Protein AF-A0A1F6ZTV3-F1 (afdb_monomer_lite)

pLDDT: mean 71.82, std 10.91, range [48.19, 86.75]

Structure (mmCIF, N/CA/C/O backbone):
data_AF-A0A1F6ZTV3-F1
#
_entry.id   AF-A0A1F6ZTV3-F1
#
loop_
_atom_site.group_PDB
_atom_site.id
_atom_site.type_symbol
_atom_site.label_atom_id
_atom_site.label_alt_id
_atom_site.label_comp_id
_atom_site.label_asym_id
_atom_site.label_entity_id
_atom_site.label_seq_id
_atom_site.pdbx_PDB_ins_code
_atom_site.Cartn_x
_atom_site.Cartn_y
_atom_site.Cartn_z
_atom_site.occupancy
_atom_site.B_iso_or_equiv
_atom_site.auth_seq_id
_atom_site.auth_comp_id
_atom_site.auth_asym_id
_atom_site.auth_atom_id
_atom_site.pdbx_PDB_model_num
ATOM 1 N N . MET A 1 1 ? -10.713 -3.846 26.641 1.00 48.19 1 MET A N 1
ATOM 2 C CA . MET A 1 1 ? -9.955 -2.618 26.294 1.00 48.19 1 MET A CA 1
ATOM 3 C C . MET A 1 1 ? -8.773 -2.798 25.319 1.00 48.19 1 MET A C 1
ATOM 5 O O . MET A 1 1 ? -8.200 -1.793 24.938 1.00 48.19 1 MET A O 1
ATOM 9 N N . LYS A 1 2 ? -8.403 -4.005 24.843 1.00 57.81 2 LYS A N 1
ATOM 10 C CA . LYS A 1 2 ? -7.211 -4.190 23.971 1.00 57.81 2 LYS A CA 1
ATOM 11 C C . LYS A 1 2 ? -7.436 -4.022 22.453 1.00 57.81 2 LYS A C 1
ATOM 13 O O . LYS A 1 2 ? -6.481 -3.745 21.739 1.00 57.81 2 LYS A O 1
ATOM 18 N N . LYS A 1 3 ? -8.676 -4.150 21.956 1.00 60.50 3 LYS A N 1
ATOM 19 C CA . LYS A 1 3 ? -8.973 -4.177 20.505 1.00 60.50 3 LYS A CA 1
ATOM 20 C C . LYS A 1 3 ? -8.685 -2.849 19.783 1.00 60.50 3 LYS A C 1
ATOM 22 O O . LYS A 1 3 ? -8.135 -2.858 18.688 1.00 60.50 3 LYS A O 1
ATOM 27 N N . GLN A 1 4 ? -8.985 -1.721 20.431 1.00 66.00 4 GLN A N 1
ATOM 28 C CA . GLN A 1 4 ? -8.802 -0.377 19.865 1.00 66.00 4 GLN A CA 1
ATOM 29 C C . GLN A 1 4 ? -7.321 -0.049 19.595 1.00 66.00 4 GLN A C 1
ATOM 31 O O . GLN A 1 4 ? -6.983 0.540 18.569 1.00 66.00 4 GLN A O 1
ATOM 36 N N . THR A 1 5 ? -6.416 -0.459 20.490 1.00 75.56 5 THR A N 1
ATOM 37 C CA . THR A 1 5 ? -4.973 -0.210 20.339 1.00 75.56 5 THR A CA 1
ATOM 38 C C . THR A 1 5 ? -4.380 -1.034 19.200 1.00 75.56 5 THR A C 1
ATOM 40 O O . THR A 1 5 ? -3.613 -0.504 18.402 1.00 75.56 5 THR A O 1
ATOM 43 N N . THR A 1 6 ? -4.776 -2.304 19.071 1.00 77.81 6 THR A N 1
ATOM 44 C CA . THR A 1 6 ? -4.321 -3.172 17.974 1.00 77.81 6 THR A CA 1
ATOM 45 C C . THR A 1 6 ? -4.753 -2.636 16.615 1.00 77.81 6 THR A C 1
ATOM 47 O O . THR A 1 6 ? -3.927 -2.580 15.709 1.00 77.81 6 THR A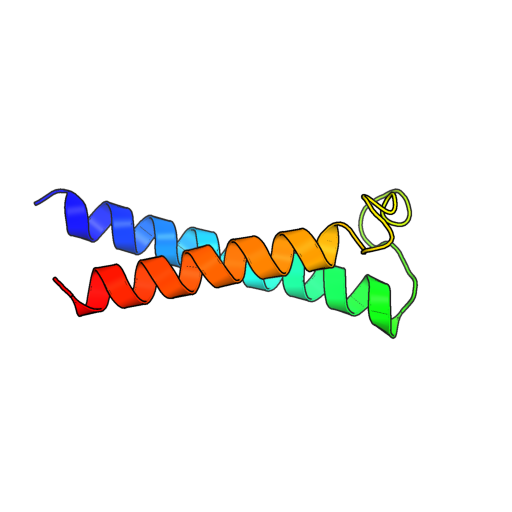 O 1
ATOM 50 N N . LEU A 1 7 ? -6.004 -2.180 16.476 1.00 75.38 7 LEU A N 1
ATOM 51 C CA . LEU A 1 7 ? -6.470 -1.601 15.216 1.00 75.38 7 LEU A CA 1
ATOM 52 C C . LEU A 1 7 ? -5.741 -0.302 14.876 1.00 75.38 7 LEU A C 1
ATOM 54 O O . LEU A 1 7 ? -5.341 -0.138 13.733 1.00 75.38 7 LEU A O 1
ATOM 58 N N . LYS A 1 8 ? -5.484 0.583 15.849 1.00 79.12 8 LYS A N 1
ATOM 59 C CA . LYS A 1 8 ? -4.690 1.805 15.616 1.00 79.12 8 LYS A CA 1
ATOM 60 C C . LYS A 1 8 ? -3.264 1.506 15.144 1.00 79.12 8 LYS A C 1
ATOM 62 O O . LYS A 1 8 ? -2.785 2.163 14.224 1.00 79.12 8 LYS A O 1
ATOM 67 N N . ILE A 1 9 ? -2.605 0.512 15.743 1.00 84.75 9 ILE A N 1
ATOM 68 C CA . ILE A 1 9 ? -1.259 0.082 15.331 1.00 84.75 9 ILE A CA 1
ATOM 69 C C . ILE A 1 9 ? -1.301 -0.517 13.922 1.00 84.75 9 ILE A C 1
ATOM 71 O O . ILE A 1 9 ? -0.471 -0.164 13.090 1.00 84.75 9 ILE A O 1
ATOM 75 N N . LEU A 1 10 ? -2.283 -1.375 13.632 1.00 82.25 10 LEU A N 1
ATOM 76 C CA . LEU A 1 10 ? -2.440 -1.998 12.318 1.00 82.25 10 LEU A CA 1
ATOM 77 C C . LEU A 1 10 ? -2.731 -0.963 11.224 1.00 82.25 10 LEU A C 1
ATOM 79 O O . LEU A 1 10 ? -2.190 -1.070 10.125 1.00 82.25 10 LEU A O 1
ATOM 83 N N . LEU A 1 11 ? -3.519 0.067 11.541 1.00 81.50 11 LEU A N 1
ATOM 84 C CA . LEU A 1 11 ? -3.803 1.190 10.650 1.00 81.50 11 LEU A CA 1
ATOM 85 C C . LEU A 1 11 ? -2.529 1.994 10.368 1.00 81.50 11 LEU A C 1
ATOM 87 O O . LEU A 1 11 ? -2.226 2.250 9.207 1.00 81.50 11 LEU A O 1
ATOM 91 N N . GLY A 1 12 ? -1.743 2.318 11.402 1.00 85.44 12 GLY A N 1
ATOM 92 C CA . GLY A 1 12 ? -0.464 3.019 11.248 1.00 85.44 12 GLY A CA 1
ATOM 93 C C . GLY A 1 12 ? 0.560 2.226 10.432 1.00 85.44 12 GLY A C 1
ATOM 94 O O . GLY A 1 12 ? 1.179 2.770 9.518 1.00 85.44 12 GLY A O 1
ATOM 95 N N . LEU A 1 13 ? 0.690 0.926 10.705 1.00 84.94 13 LEU A N 1
ATOM 96 C CA . LEU A 1 13 ? 1.610 0.040 9.992 1.00 84.94 13 LEU A CA 1
ATOM 97 C C . LEU A 1 13 ? 1.180 -0.173 8.532 1.00 84.94 13 LEU A C 1
ATOM 99 O O . LEU A 1 13 ? 2.023 -0.173 7.638 1.00 84.94 13 LEU A O 1
ATOM 103 N N . SER A 1 14 ? -0.128 -0.297 8.280 1.00 82.00 14 SER A N 1
ATOM 104 C CA . SER A 1 14 ? -0.675 -0.423 6.922 1.00 82.00 14 SER A CA 1
ATOM 105 C C 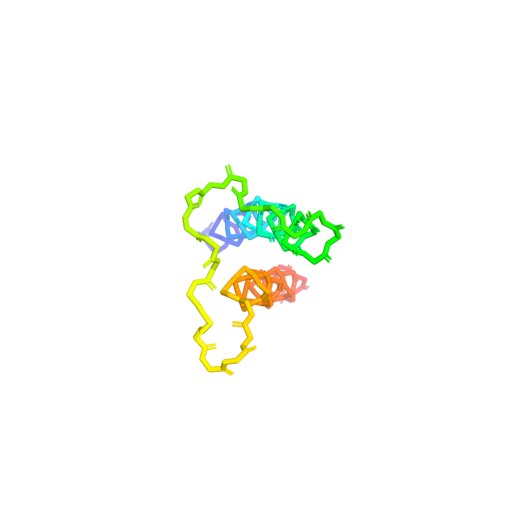. SER A 1 14 ? -0.537 0.873 6.128 1.00 82.00 14 SER A C 1
ATOM 107 O O . SER A 1 14 ? -0.231 0.811 4.943 1.00 82.00 14 SER A O 1
ATOM 109 N N . LEU A 1 15 ? -0.697 2.045 6.759 1.00 85.56 15 LEU A N 1
ATOM 110 C CA . LEU A 1 15 ? -0.465 3.337 6.103 1.00 85.56 15 LEU A CA 1
ATOM 111 C C . LEU A 1 15 ? 1.001 3.498 5.696 1.00 85.56 15 LEU A C 1
ATOM 113 O O . LEU A 1 15 ? 1.286 3.840 4.550 1.00 85.56 15 LEU A O 1
ATOM 117 N N . ALA A 1 16 ? 1.925 3.224 6.621 1.00 86.75 16 ALA A N 1
ATOM 118 C CA . ALA A 1 16 ? 3.357 3.300 6.354 1.00 86.75 16 ALA A CA 1
ATOM 119 C C . ALA A 1 16 ? 3.774 2.301 5.261 1.00 86.75 16 ALA A C 1
ATOM 121 O O . ALA A 1 16 ? 4.486 2.671 4.330 1.00 86.75 16 ALA A O 1
ATOM 122 N N . GLY A 1 17 ? 3.271 1.062 5.322 1.00 81.31 17 GLY A N 1
ATOM 123 C CA . GLY A 1 17 ? 3.526 0.028 4.316 1.00 81.31 17 GLY A CA 1
ATOM 124 C C . GLY A 1 17 ? 2.925 0.339 2.942 1.00 81.31 17 GLY A C 1
ATOM 125 O O . GLY A 1 17 ? 3.572 0.087 1.925 1.00 81.31 17 GLY A O 1
ATOM 126 N N . ALA A 1 18 ? 1.733 0.944 2.894 1.00 83.31 18 ALA A N 1
ATOM 127 C CA . ALA A 1 18 ? 1.088 1.373 1.653 1.00 83.31 18 ALA A CA 1
ATOM 128 C C . ALA A 1 18 ? 1.820 2.558 1.008 1.00 83.31 18 ALA A C 1
ATOM 130 O O . ALA A 1 18 ? 2.041 2.542 -0.199 1.00 83.31 18 ALA A O 1
ATOM 131 N N . LEU A 1 19 ? 2.248 3.553 1.792 1.00 83.88 19 LEU A N 1
ATOM 132 C CA . LEU A 1 19 ? 3.055 4.679 1.301 1.00 83.88 19 LEU A CA 1
ATOM 133 C C . LEU A 1 19 ? 4.418 4.208 0.784 1.00 83.88 19 LEU A C 1
ATOM 135 O O . LEU A 1 19 ? 4.832 4.605 -0.303 1.00 83.88 19 LEU A O 1
ATOM 139 N N . PHE A 1 20 ? 5.085 3.318 1.521 1.00 82.44 20 PHE A N 1
ATOM 140 C CA . PHE A 1 20 ? 6.383 2.771 1.128 1.00 82.44 20 PHE A CA 1
ATOM 141 C C . PHE A 1 20 ? 6.277 1.894 -0.131 1.00 82.44 20 PHE A C 1
ATOM 143 O O . PHE A 1 20 ? 6.983 2.128 -1.109 1.00 82.44 20 PHE A O 1
ATOM 150 N N . SER A 1 21 ? 5.339 0.938 -0.163 1.00 77.44 21 SER A N 1
ATOM 151 C CA . SER A 1 21 ? 5.116 0.085 -1.344 1.00 77.44 21 SER A CA 1
ATOM 152 C C . SER A 1 21 ? 4.568 0.863 -2.539 1.00 77.44 21 SER A C 1
ATOM 154 O O . SER A 1 21 ? 4.858 0.513 -3.681 1.00 77.44 21 SER A O 1
ATOM 156 N N . GLY A 1 22 ? 3.791 1.920 -2.295 1.00 78.62 22 GLY A N 1
ATOM 157 C CA . GLY A 1 22 ? 3.280 2.816 -3.328 1.00 78.62 22 GLY A CA 1
ATOM 158 C C . GLY A 1 22 ? 4.397 3.625 -3.979 1.00 78.62 22 GLY A C 1
ATOM 159 O O . GLY A 1 22 ? 4.455 3.688 -5.203 1.00 78.62 22 GLY A O 1
ATOM 160 N N . TYR A 1 23 ? 5.330 4.162 -3.184 1.00 78.56 23 TYR A N 1
ATOM 161 C CA . TYR A 1 23 ? 6.511 4.859 -3.699 1.00 78.56 23 TYR A CA 1
ATOM 162 C C . TYR A 1 23 ? 7.387 3.933 -4.552 1.00 78.56 23 TYR A C 1
ATOM 164 O O . TYR A 1 23 ? 7.714 4.284 -5.683 1.00 78.56 23 TYR A O 1
ATOM 172 N N . LEU A 1 24 ? 7.680 2.718 -4.068 1.00 73.12 24 LEU A N 1
ATOM 173 C CA . LEU A 1 24 ? 8.446 1.733 -4.843 1.00 73.12 24 LEU A CA 1
ATOM 174 C C . LEU A 1 24 ? 7.713 1.284 -6.118 1.00 73.12 24 LEU A C 1
ATOM 176 O O . LEU A 1 24 ? 8.335 1.133 -7.168 1.00 73.12 24 LEU A O 1
ATOM 180 N N . SER A 1 25 ? 6.390 1.095 -6.055 1.00 72.88 25 SER A N 1
ATOM 181 C CA . SER A 1 25 ? 5.583 0.767 -7.241 1.00 72.88 25 SER A CA 1
ATOM 182 C C . SER A 1 25 ? 5.603 1.901 -8.262 1.00 72.88 25 SER A C 1
ATOM 184 O O . SER A 1 25 ? 5.697 1.649 -9.459 1.00 72.88 25 SER A O 1
ATOM 186 N N . TYR A 1 26 ? 5.547 3.152 -7.802 1.00 72.50 26 TYR A N 1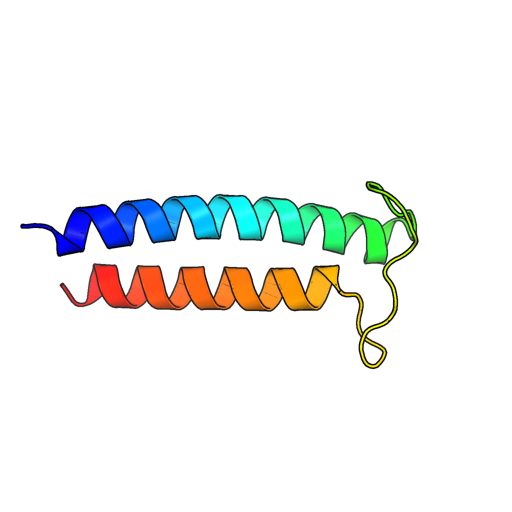
ATOM 187 C CA . TYR A 1 26 ? 5.620 4.318 -8.674 1.00 72.50 26 TYR A CA 1
ATOM 188 C C . TYR A 1 26 ? 6.986 4.415 -9.361 1.00 72.50 26 TYR A C 1
ATOM 190 O O . TYR A 1 26 ? 7.034 4.586 -10.575 1.00 72.50 26 TYR A O 1
ATOM 198 N N . THR A 1 27 ? 8.093 4.232 -8.634 1.00 70.25 27 THR A N 1
ATOM 199 C CA . THR A 1 27 ? 9.437 4.245 -9.237 1.00 70.25 27 THR A CA 1
ATOM 200 C C . THR A 1 27 ? 9.638 3.101 -10.233 1.00 70.25 27 THR A C 1
ATOM 202 O O . THR A 1 27 ? 10.183 3.322 -11.310 1.00 70.25 27 THR A O 1
ATOM 205 N N . GLU A 1 28 ? 9.120 1.904 -9.949 1.00 70.12 28 GLU A N 1
ATOM 206 C CA . GLU A 1 28 ? 9.191 0.766 -10.877 1.00 70.12 28 GLU A CA 1
ATOM 207 C C . GLU A 1 28 ? 8.408 1.010 -12.177 1.00 70.12 28 GLU A C 1
ATOM 209 O O . GLU A 1 28 ? 8.899 0.704 -13.261 1.00 70.12 28 GLU A O 1
ATOM 214 N N . ILE A 1 29 ? 7.205 1.590 -12.095 1.00 69.69 29 ILE A N 1
ATOM 215 C CA . ILE A 1 29 ? 6.332 1.783 -13.265 1.00 69.69 29 ILE A CA 1
ATOM 216 C C . ILE A 1 29 ? 6.741 3.019 -14.079 1.00 69.69 29 ILE A C 1
ATOM 218 O O . ILE A 1 29 ? 6.776 2.954 -15.306 1.00 69.69 29 ILE A O 1
ATOM 222 N N . PHE A 1 30 ? 7.039 4.144 -13.418 1.00 69.69 30 PHE A N 1
ATOM 223 C CA . PHE A 1 30 ? 7.329 5.418 -14.090 1.00 69.69 30 PHE A CA 1
ATOM 224 C C . PHE A 1 30 ? 8.800 5.622 -14.418 1.00 69.69 30 PHE A C 1
ATOM 226 O O . PHE A 1 30 ? 9.115 6.237 -15.433 1.00 69.69 30 PHE A O 1
ATOM 233 N N . GLN A 1 31 ? 9.702 5.176 -13.546 1.00 64.38 31 GLN A N 1
ATOM 234 C CA . GLN A 1 31 ? 11.132 5.416 -13.728 1.00 64.38 31 GLN A CA 1
ATOM 235 C C . GLN A 1 31 ? 11.848 4.183 -14.281 1.00 64.38 31 GLN A C 1
ATOM 237 O O . GLN A 1 31 ? 12.983 4.312 -14.723 1.00 64.38 31 GLN A O 1
ATOM 242 N N . GLN A 1 32 ? 11.205 3.004 -14.276 1.00 63.12 32 GLN A N 1
ATOM 243 C CA . GLN A 1 32 ? 11.828 1.715 -14.612 1.00 63.12 32 GLN A CA 1
ATOM 244 C C . GLN A 1 32 ? 13.148 1.477 -13.855 1.00 63.12 32 GLN A C 1
ATOM 246 O O . GLN A 1 32 ? 14.004 0.711 -14.297 1.00 63.12 32 GLN A O 1
ATOM 251 N N . THR A 1 33 ? 13.328 2.157 -12.719 1.00 57.91 33 THR A N 1
ATOM 252 C CA . THR A 1 33 ? 14.522 2.095 -11.885 1.00 57.91 33 THR A CA 1
ATOM 253 C C . THR A 1 33 ? 14.173 1.437 -10.564 1.00 57.91 33 THR A C 1
ATOM 255 O O . THR A 1 33 ? 13.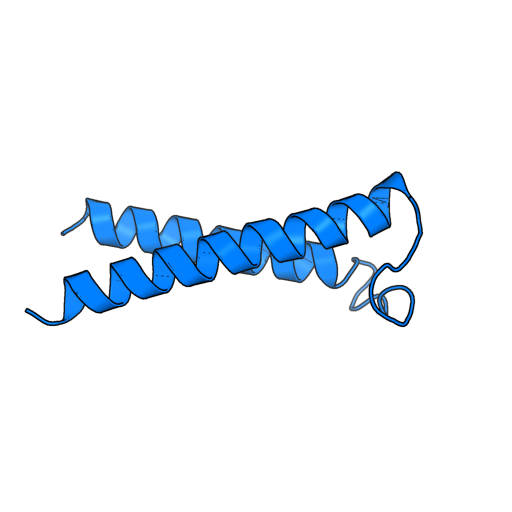194 1.778 -9.895 1.00 57.91 33 THR A O 1
ATOM 258 N N . CYS A 1 34 ? 15.009 0.480 -10.176 1.00 59.97 34 CYS A N 1
ATOM 259 C CA . CYS A 1 34 ? 14.842 -0.233 -8.928 1.00 59.97 34 CYS A CA 1
ATOM 260 C C . CYS A 1 34 ? 15.562 0.534 -7.814 1.00 59.97 34 CYS A C 1
ATOM 262 O O . CYS A 1 34 ? 16.785 0.472 -7.689 1.00 59.97 34 CYS A O 1
ATOM 264 N N . ALA A 1 35 ? 14.811 1.310 -7.028 1.00 58.34 35 ALA A N 1
ATOM 265 C CA . ALA A 1 35 ? 15.381 2.171 -5.989 1.00 58.34 35 ALA A CA 1
ATOM 266 C C . ALA A 1 35 ? 16.055 1.387 -4.842 1.00 58.34 35 ALA A C 1
ATOM 268 O O . ALA A 1 35 ? 16.920 1.926 -4.155 1.00 58.34 35 ALA A O 1
ATOM 269 N N . ILE A 1 36 ? 15.666 0.123 -4.621 1.00 56.38 36 ILE A N 1
ATOM 270 C CA . ILE A 1 36 ? 16.196 -0.741 -3.557 1.00 56.38 36 ILE A CA 1
ATOM 271 C C . ILE A 1 36 ? 16.475 -2.135 -4.140 1.00 56.38 36 ILE A C 1
ATOM 273 O O . ILE A 1 36 ? 15.668 -3.053 -4.017 1.00 56.38 36 ILE A O 1
ATOM 277 N N . GLY A 1 37 ? 17.635 -2.303 -4.779 1.00 61.50 37 GLY A N 1
ATOM 278 C CA . GLY A 1 37 ? 18.161 -3.618 -5.162 1.00 61.50 37 GLY A CA 1
ATOM 279 C C . GLY A 1 37 ? 17.870 -4.057 -6.601 1.00 61.50 37 GLY A C 1
ATOM 280 O O . GLY A 1 37 ? 18.084 -3.304 -7.546 1.00 61.50 37 GLY A O 1
ATOM 281 N N . THR A 1 38 ? 17.498 -5.331 -6.774 1.00 54.28 38 THR A N 1
ATOM 282 C CA . THR A 1 38 ? 17.326 -5.966 -8.094 1.00 54.28 38 THR A CA 1
ATOM 283 C C . THR A 1 38 ? 15.946 -5.657 -8.663 1.00 54.28 38 THR A C 1
ATOM 285 O O . THR A 1 38 ? 14.961 -5.836 -7.948 1.00 54.28 38 THR A O 1
ATOM 288 N N . CYS A 1 39 ? 15.883 -5.225 -9.936 1.00 55.91 39 CYS A N 1
ATOM 289 C CA . CYS A 1 39 ? 14.631 -5.007 -10.672 1.00 55.91 39 CYS A CA 1
ATOM 290 C C . CYS A 1 39 ? 13.685 -6.164 -10.382 1.00 55.91 39 CYS A C 1
ATOM 292 O O . CYS A 1 39 ? 14.018 -7.311 -10.698 1.00 55.91 39 CYS A O 1
ATOM 294 N N . SER A 1 40 ? 12.580 -5.841 -9.704 1.00 58.12 40 SER A N 1
ATOM 295 C CA . SER A 1 40 ? 11.679 -6.782 -9.042 1.00 58.12 40 SER A CA 1
ATOM 296 C C . SER A 1 40 ? 11.590 -8.094 -9.802 1.00 58.12 40 SER A C 1
ATOM 298 O O . SER A 1 40 ? 11.099 -8.130 -10.934 1.00 58.12 40 SER A O 1
ATOM 300 N N . ALA A 1 41 ? 12.048 -9.180 -9.174 1.00 53.25 41 ALA A N 1
ATOM 301 C CA . ALA A 1 41 ? 11.769 -10.518 -9.662 1.00 53.25 41 ALA A CA 1
ATOM 302 C C . ALA A 1 41 ? 10.266 -10.589 -9.966 1.00 53.25 41 ALA A C 1
ATOM 304 O O . ALA A 1 41 ? 9.439 -10.394 -9.072 1.00 53.25 41 ALA A O 1
ATOM 305 N N . LYS A 1 42 ? 9.918 -10.777 -11.245 1.00 54.56 42 LYS A N 1
ATOM 306 C CA . LYS A 1 42 ? 8.532 -10.924 -11.691 1.00 54.56 42 LYS A CA 1
ATOM 307 C C . LYS A 1 42 ? 7.980 -12.192 -11.061 1.00 54.56 42 LYS A C 1
ATOM 309 O O . LYS A 1 42 ? 8.102 -13.279 -11.622 1.00 54.56 42 LYS A O 1
ATOM 314 N N . VAL A 1 43 ? 7.369 -12.065 -9.893 1.00 53.16 43 VAL A N 1
ATOM 315 C CA . VAL A 1 43 ? 6.571 -13.139 -9.325 1.00 53.16 43 VAL A CA 1
ATOM 316 C C . VAL A 1 43 ? 5.299 -13.167 -10.165 1.00 53.16 43 VAL A C 1
ATOM 318 O O . VAL A 1 43 ? 4.492 -12.245 -10.111 1.00 53.16 43 VAL A O 1
ATOM 321 N N . PHE A 1 44 ? 5.143 -14.185 -11.013 1.00 50.56 44 PHE A N 1
ATOM 322 C CA . PHE A 1 44 ? 3.920 -14.360 -11.807 1.00 50.56 44 PHE A CA 1
ATOM 323 C C . PHE A 1 44 ? 3.618 -13.226 -12.819 1.00 50.56 44 PHE A C 1
ATOM 325 O O . PHE A 1 44 ? 2.461 -12.919 -13.084 1.00 50.56 44 PHE A O 1
ATOM 332 N N . THR A 1 45 ? 4.645 -12.615 -13.429 1.00 56.41 45 THR A N 1
ATOM 333 C CA . THR A 1 45 ? 4.516 -11.536 -14.449 1.00 56.41 45 THR A CA 1
ATOM 334 C C . THR A 1 45 ? 4.149 -10.149 -13.896 1.00 56.41 45 THR A C 1
ATOM 336 O O . THR A 1 45 ? 4.255 -9.163 -14.626 1.00 56.41 45 THR A O 1
ATOM 339 N N . VAL A 1 46 ? 3.815 -10.032 -12.607 1.00 59.03 46 VAL A N 1
ATOM 340 C CA . VAL A 1 46 ? 3.477 -8.761 -11.937 1.00 59.03 46 VAL A CA 1
ATOM 341 C C . VAL A 1 46 ? 4.643 -8.282 -11.055 1.00 59.03 46 VAL A C 1
ATOM 343 O O . VAL A 1 46 ? 5.319 -9.115 -10.446 1.00 59.03 46 VAL A O 1
ATOM 346 N N . PRO A 1 47 ? 4.917 -6.964 -10.965 1.00 66.19 47 PRO A N 1
ATOM 347 C CA . PRO A 1 47 ? 5.963 -6.448 -10.086 1.00 66.19 47 PRO A CA 1
ATOM 348 C C . PRO A 1 47 ? 5.624 -6.771 -8.627 1.00 66.19 47 PRO A C 1
ATOM 350 O O . PRO A 1 47 ? 4.500 -6.529 -8.178 1.00 66.19 47 PRO A O 1
ATOM 353 N N . SER A 1 48 ? 6.592 -7.281 -7.866 1.00 68.19 48 SER A N 1
ATOM 354 C CA . SER A 1 48 ? 6.412 -7.615 -6.444 1.00 68.19 48 SER A CA 1
ATOM 355 C C . SER A 1 48 ? 5.973 -6.402 -5.612 1.00 68.19 48 SER A C 1
ATOM 357 O O . SER A 1 48 ? 5.181 -6.548 -4.680 1.00 68.19 48 SER A O 1
ATOM 359 N N . CYS A 1 49 ? 6.399 -5.194 -5.994 1.00 68.88 49 CYS A N 1
ATOM 360 C CA . CYS A 1 49 ? 5.975 -3.940 -5.370 1.00 68.88 49 CYS A CA 1
ATOM 361 C C . CYS A 1 49 ? 4.467 -3.677 -5.514 1.00 68.88 49 CYS A C 1
ATOM 363 O O . CYS A 1 49 ? 3.828 -3.266 -4.546 1.00 68.88 49 CYS A O 1
ATOM 365 N N . VAL A 1 50 ? 3.879 -3.981 -6.678 1.00 71.00 50 VAL A N 1
ATOM 366 C CA . VAL A 1 50 ? 2.438 -3.798 -6.929 1.00 71.00 50 VAL A CA 1
ATOM 367 C C . VAL A 1 50 ? 1.628 -4.780 -6.086 1.00 71.00 50 VAL A C 1
ATOM 369 O O . VAL A 1 50 ? 0.625 -4.403 -5.483 1.00 71.00 50 VAL A O 1
ATOM 372 N N . TYR A 1 51 ? 2.093 -6.026 -5.979 1.00 72.69 51 TYR A N 1
ATOM 373 C CA . TYR A 1 51 ? 1.464 -7.025 -5.117 1.00 72.69 51 TYR A CA 1
ATOM 374 C C . TYR A 1 51 ? 1.507 -6.614 -3.636 1.00 72.69 51 TYR A C 1
ATOM 376 O O . TYR A 1 51 ? 0.491 -6.673 -2.940 1.00 72.69 51 TYR A O 1
ATOM 384 N N . GLY A 1 52 ? 2.664 -6.130 -3.168 1.00 71.00 52 GLY A N 1
ATOM 385 C CA . GLY A 1 52 ? 2.827 -5.600 -1.812 1.00 71.00 52 GLY A CA 1
ATOM 386 C C . GLY A 1 52 ? 1.916 -4.403 -1.538 1.00 71.00 52 GLY A C 1
ATOM 387 O O . GLY A 1 52 ? 1.256 -4.359 -0.500 1.00 71.00 52 GLY A O 1
ATOM 388 N N . PHE A 1 53 ? 1.803 -3.476 -2.494 1.00 77.81 53 PHE A N 1
ATOM 389 C CA . PHE A 1 53 ? 0.899 -2.332 -2.392 1.00 77.81 53 PHE A CA 1
ATOM 390 C C . PHE A 1 53 ? -0.554 -2.777 -2.214 1.00 77.81 53 PHE A C 1
ATOM 392 O O . PHE A 1 53 ? -1.206 -2.332 -1.273 1.00 77.81 53 PHE A O 1
ATOM 399 N N . VAL A 1 54 ? -1.038 -3.710 -3.042 1.00 80.56 54 VAL A N 1
ATOM 400 C CA . VAL A 1 54 ? -2.409 -4.244 -2.946 1.00 80.56 54 VAL A CA 1
ATOM 401 C C . VAL A 1 54 ? -2.667 -4.894 -1.583 1.00 80.56 54 VAL A C 1
ATOM 403 O O . VAL A 1 54 ? -3.716 -4.655 -0.983 1.00 80.56 54 VAL A O 1
ATOM 406 N N . MET A 1 55 ? -1.711 -5.665 -1.057 1.00 79.06 55 MET A N 1
ATOM 407 C CA . MET A 1 55 ? -1.841 -6.315 0.253 1.00 79.06 55 MET A CA 1
ATOM 408 C C . MET A 1 55 ? -1.903 -5.311 1.412 1.00 79.06 55 MET A C 1
ATOM 410 O O . MET A 1 55 ? -2.773 -5.430 2.278 1.00 79.06 55 MET A O 1
ATOM 414 N N . TYR A 1 56 ? -1.041 -4.289 1.423 1.00 82.94 56 TYR A N 1
ATOM 415 C CA . TYR A 1 56 ? -1.102 -3.235 2.443 1.00 82.94 56 TYR A CA 1
ATOM 416 C C . TYR A 1 56 ? -2.382 -2.401 2.338 1.00 82.94 56 TYR A C 1
ATOM 418 O O . TYR A 1 56 ? -2.960 -2.046 3.365 1.00 82.94 56 TYR A O 1
ATOM 426 N N . LEU A 1 57 ? -2.869 -2.140 1.121 1.00 83.56 57 LEU A N 1
ATOM 427 C CA . LEU A 1 57 ? -4.131 -1.435 0.886 1.00 83.56 57 LEU A CA 1
ATOM 428 C C . LEU A 1 57 ? -5.324 -2.241 1.419 1.00 83.56 57 LEU A C 1
ATOM 430 O O . LEU A 1 57 ? -6.176 -1.689 2.113 1.00 83.56 57 LEU A O 1
ATOM 434 N N . ALA A 1 58 ? -5.348 -3.556 1.186 1.00 85.81 58 ALA A N 1
ATOM 435 C CA . ALA A 1 58 ? -6.356 -4.449 1.753 1.00 85.81 58 ALA A CA 1
ATOM 436 C C . ALA A 1 58 ? -6.333 -4.438 3.293 1.00 85.81 58 ALA A C 1
ATOM 438 O O . ALA A 1 58 ? -7.384 -4.302 3.921 1.00 85.81 58 ALA A O 1
ATOM 439 N N . GLY A 1 59 ? -5.147 -4.495 3.910 1.00 79.88 59 GLY A N 1
ATOM 440 C CA . GLY A 1 59 ? -4.992 -4.381 5.367 1.00 79.88 59 GLY A CA 1
ATOM 441 C C . GLY A 1 59 ? -5.484 -3.041 5.931 1.00 79.88 59 GLY A C 1
ATOM 442 O O . GLY A 1 59 ? -6.099 -2.997 7.003 1.00 79.88 59 GLY A O 1
ATOM 443 N N . LEU A 1 60 ? -5.287 -1.956 5.177 1.00 83.00 60 LEU A N 1
ATOM 444 C CA . LEU A 1 60 ? -5.760 -0.611 5.507 1.00 83.00 60 LEU A CA 1
ATOM 445 C C . LEU A 1 60 ? -7.295 -0.543 5.458 1.00 83.00 60 LEU A C 1
ATOM 447 O O . LEU A 1 60 ? -7.919 -0.068 6.407 1.00 83.00 60 LEU A O 1
ATOM 451 N N . ILE A 1 61 ? -7.913 -1.100 4.410 1.00 85.19 61 ILE A N 1
ATOM 452 C CA . ILE A 1 61 ? -9.376 -1.177 4.264 1.00 85.19 61 ILE A CA 1
ATOM 453 C C . ILE A 1 61 ? -9.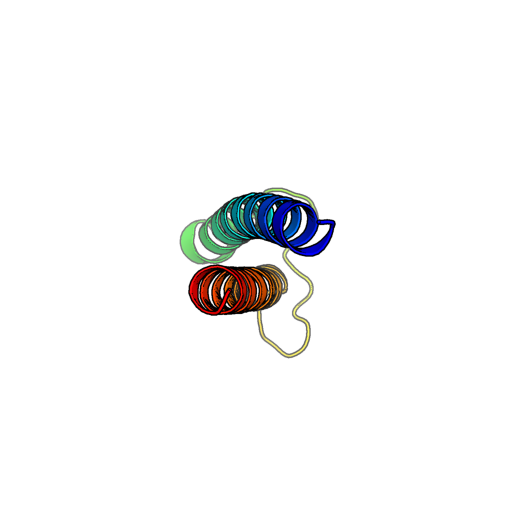989 -1.998 5.403 1.00 85.19 61 ILE A C 1
ATOM 455 O O . ILE A 1 61 ? -10.926 -1.538 6.056 1.00 85.19 61 ILE A O 1
ATOM 459 N N . VAL A 1 62 ? -9.439 -3.181 5.695 1.00 85.38 62 VAL A N 1
ATOM 460 C CA . VAL A 1 62 ? -9.921 -4.041 6.789 1.00 85.38 62 VAL A CA 1
ATOM 461 C C . VAL A 1 62 ? -9.777 -3.343 8.141 1.00 85.38 62 VAL A C 1
ATOM 463 O O . VAL A 1 62 ? -10.695 -3.400 8.958 1.00 85.38 62 VAL A O 1
ATOM 466 N N . SER A 1 63 ? -8.675 -2.624 8.366 1.00 79.00 63 SER A N 1
ATOM 467 C CA . SER A 1 63 ? -8.479 -1.845 9.594 1.00 79.00 63 SER A CA 1
ATOM 468 C C . SER A 1 63 ? -9.487 -0.707 9.729 1.00 79.00 63 SER A C 1
ATOM 470 O O . SER A 1 63 ? -10.027 -0.516 10.814 1.00 79.00 63 SER A O 1
ATOM 472 N N . ILE A 1 64 ? -9.784 0.023 8.648 1.00 81.00 64 ILE A N 1
ATOM 473 C CA . ILE A 1 64 ? -10.787 1.099 8.654 1.00 81.00 64 ILE A CA 1
ATOM 474 C C . ILE A 1 64 ? -12.185 0.538 8.924 1.00 81.00 64 ILE A C 1
ATOM 476 O O . ILE A 1 64 ? -12.906 1.079 9.761 1.00 81.00 64 ILE A O 1
ATOM 480 N N . ILE A 1 65 ? -12.568 -0.551 8.252 1.00 83.94 65 ILE A N 1
ATOM 481 C CA . ILE A 1 65 ? -13.875 -1.194 8.453 1.00 83.94 65 ILE A CA 1
ATOM 482 C C . ILE A 1 65 ? -13.990 -1.715 9.889 1.00 83.94 65 ILE A C 1
ATOM 484 O O . ILE A 1 65 ? -14.997 -1.470 10.550 1.00 83.94 65 ILE A O 1
ATOM 488 N N . GLY A 1 66 ? -12.943 -2.364 10.403 1.00 76.75 66 GLY A N 1
ATO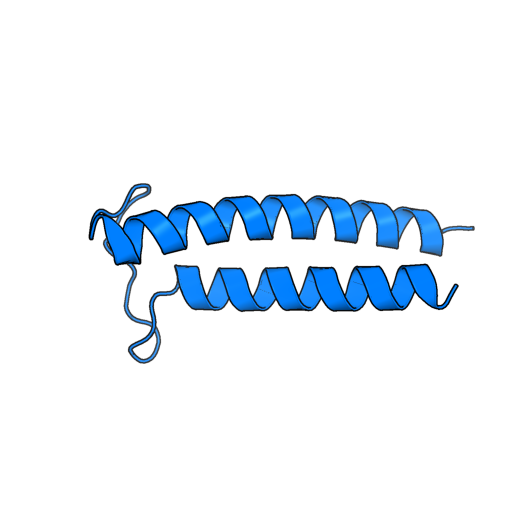M 489 C CA . GLY A 1 66 ? -12.895 -2.855 11.780 1.00 76.75 66 GLY A CA 1
ATOM 490 C C . GLY A 1 66 ? -12.963 -1.739 12.824 1.00 76.75 66 GLY A C 1
ATOM 491 O O . GLY A 1 66 ? -13.606 -1.918 13.854 1.00 76.75 66 GLY A O 1
ATOM 492 N N . LEU A 1 67 ? -12.351 -0.581 12.554 1.00 75.00 67 LEU A N 1
ATOM 493 C CA . LEU A 1 67 ? -12.400 0.581 13.446 1.00 75.00 67 LEU A CA 1
ATOM 494 C C . LEU A 1 67 ? -13.761 1.291 13.387 1.00 75.00 67 LEU A C 1
ATOM 496 O O . LEU A 1 67 ? -14.243 1.761 14.409 1.00 75.00 67 LEU A O 1
ATOM 500 N N . LYS A 1 68 ? -14.399 1.347 12.209 1.00 72.75 68 LYS A N 1
ATOM 501 C CA . LYS A 1 68 ? -15.738 1.934 12.027 1.00 72.75 68 LYS A CA 1
ATOM 502 C C . LYS A 1 68 ? -16.851 1.057 12.611 1.00 72.75 68 LYS A C 1
ATOM 504 O O . LYS A 1 68 ? -17.888 1.577 13.004 1.00 72.75 68 LYS A O 1
ATOM 509 N N . SER A 1 69 ? -16.651 -0.260 12.645 1.00 68.81 69 SER A N 1
ATOM 510 C CA . SER A 1 69 ? -17.626 -1.233 13.153 1.00 68.81 69 SER A CA 1
ATOM 511 C C . SER A 1 69 ? -17.593 -1.427 14.679 1.00 68.81 69 SER A C 1
ATOM 513 O O . SER A 1 69 ? -18.362 -2.250 15.178 1.00 68.81 69 SER A O 1
ATOM 515 N N . ASN A 1 70 ? -16.705 -0.737 15.408 1.00 54.69 70 ASN A N 1
ATOM 516 C CA . ASN A 1 70 ? -16.554 -0.847 16.864 1.00 54.69 70 ASN A CA 1
ATOM 517 C C . ASN A 1 70 ? -16.922 0.456 17.585 1.00 54.69 70 ASN A C 1
ATOM 519 O O . ASN A 1 70 ? -18.052 0.526 18.103 1.00 54.69 70 ASN A O 1
#

Sequence (70 aa):
MKKQTTLKILLGLSLAGALFSGYLSYTEIFQQTCAIGTCSAKVFTVPSCVYGFVMYLAGLIVSIIGLKSN

Secondary structure (DSSP, 8-state):
--HHHHHHHHHHHHHHHHHHHHHHHHIIIII---SSSSS---BTTB-HHHHHHHHHHHHHHHHHHHHHT-

Radius of gyration: 14.57 Å; chains: 1; bounding box: 36×20×41 Å

Foldseek 3Di:
DPPLVVLVVLLVVLVVQLVVLVVQVCCCVPVVDRPPDDNADCPPPDRPSVVSNVVSVVSNVVSVVSNVVD